Protein AF-A0A7W9GBJ7-F1 (afdb_monomer)

Foldseek 3Di:
DDDDDDDDDDDDDDPPPPPPPPPPPPPPPVVFDKDKDKDDQDADLVVQVVVQVPPPADPQKDKDRKDFDCPADPPDPGHGHIMIMMMGGPD

Solvent-accessible surface area (backbone atoms only — not comparable to full-atom values): 6015 Å² total; per-residue (Å²): 143,84,82,90,76,88,77,89,78,82,86,82,88,78,89,73,83,73,81,72,76,72,74,64,79,68,75,77,67,74,68,76,48,68,45,78,50,74,51,68,65,25,97,40,65,66,61,35,45,53,52,58,71,66,50,83,62,52,97,65,38,50,75,48,76,65,47,78,28,86,78,21,54,89,99,49,101,44,62,58,30,18,31,30,45,36,33,35,64,73,119

Secondary structure (DSSP, 8-state):
-------------------------------PPEEEEEEEEESSHHHHHHHHHHS---TT-EEPPPEEESS--TTS-PPSEEEEEEEEE--

Sequence (91 aa):
MAGHRVRLAALTMGVVSMLAVSSGIADASAGRTYRVAYQGPFSAETTCNAYSAALNDPPDVYSSPCFYSESGVPGYKLLPGWYFRYQYSID

Organism: NCBI:txid882448

pLDDT: mean 72.6, std 19.72, range [38.06, 96.12]

Mean predicted aligned error: 15.63 Å

Structure (mmCIF, N/CA/C/O backbone):
data_AF-A0A7W9GBJ7-F1
#
_entry.id   AF-A0A7W9GBJ7-F1
#
loop_
_atom_site.group_PDB
_atom_site.id
_atom_site.type_symbol
_atom_site.label_atom_id
_atom_site.label_alt_id
_atom_site.label_comp_id
_atom_site.label_asym_id
_atom_site.label_entity_id
_atom_site.label_seq_id
_atom_site.pdbx_PDB_ins_code
_atom_site.Cartn_x
_atom_site.Cartn_y
_atom_site.Cartn_z
_atom_site.occupancy
_atom_site.B_iso_or_equiv
_atom_site.auth_seq_id
_atom_site.auth_comp_id
_atom_site.auth_asym_id
_atom_site.auth_atom_id
_atom_site.pdbx_PDB_model_num
ATOM 1 N N . MET A 1 1 ? 79.599 -24.197 -10.472 1.00 46.47 1 MET A N 1
ATOM 2 C CA . MET A 1 1 ? 79.287 -23.487 -9.212 1.00 46.47 1 MET A CA 1
ATOM 3 C C . MET A 1 1 ? 79.540 -22.001 -9.424 1.00 46.47 1 MET A C 1
ATOM 5 O O . MET A 1 1 ? 80.685 -21.581 -9.453 1.00 46.47 1 MET A O 1
ATOM 9 N N . ALA A 1 2 ? 78.481 -21.231 -9.654 1.00 38.06 2 ALA A N 1
ATOM 10 C CA . ALA A 1 2 ? 78.489 -19.769 -9.715 1.00 38.06 2 ALA A CA 1
ATOM 11 C C . ALA A 1 2 ? 77.222 -19.358 -8.947 1.00 38.06 2 ALA A C 1
ATOM 13 O O . ALA A 1 2 ? 76.149 -19.869 -9.238 1.00 38.06 2 ALA A O 1
ATOM 14 N N . GLY A 1 3 ? 77.278 -18.650 -7.824 1.00 40.72 3 GLY A N 1
ATOM 15 C CA . GLY A 1 3 ? 77.907 -17.350 -7.639 1.00 40.72 3 GLY A CA 1
ATOM 16 C C . GLY A 1 3 ? 76.781 -16.347 -7.377 1.00 40.72 3 GLY A C 1
ATOM 17 O O . GLY A 1 3 ? 76.506 -15.498 -8.214 1.00 40.72 3 GLY A O 1
ATOM 18 N N . HIS A 1 4 ? 76.065 -16.503 -6.257 1.00 45.41 4 HIS A N 1
ATOM 19 C CA . HIS A 1 4 ? 74.986 -15.596 -5.859 1.00 45.41 4 HIS A CA 1
ATOM 20 C C . HIS A 1 4 ? 75.584 -14.296 -5.309 1.00 45.41 4 HIS A C 1
ATOM 22 O O . HIS A 1 4 ? 76.137 -14.265 -4.212 1.00 45.41 4 HIS A O 1
ATOM 28 N N . ARG A 1 5 ? 75.456 -13.208 -6.070 1.00 53.16 5 ARG A N 1
ATOM 29 C CA . ARG A 1 5 ? 75.590 -11.840 -5.560 1.00 53.16 5 ARG A CA 1
ATOM 30 C C . ARG A 1 5 ? 74.316 -11.088 -5.914 1.00 53.16 5 ARG A C 1
ATOM 32 O O . ARG A 1 5 ? 74.173 -10.577 -7.019 1.00 53.16 5 ARG A O 1
ATOM 39 N N . VAL A 1 6 ? 73.387 -11.060 -4.964 1.00 50.78 6 VAL A N 1
ATOM 40 C CA . VAL A 1 6 ? 72.174 -10.245 -5.033 1.00 50.78 6 VAL A CA 1
ATOM 41 C C . VAL A 1 6 ? 72.591 -8.796 -4.792 1.00 50.78 6 VAL A C 1
ATOM 43 O O . VAL A 1 6 ? 72.970 -8.427 -3.683 1.00 50.78 6 VAL A O 1
ATOM 46 N N . ARG A 1 7 ? 72.573 -7.977 -5.845 1.00 51.00 7 ARG A N 1
ATOM 47 C CA . ARG A 1 7 ? 72.634 -6.519 -5.715 1.00 51.00 7 ARG A CA 1
ATOM 48 C C . ARG A 1 7 ? 71.202 -6.015 -5.585 1.00 51.00 7 ARG A C 1
ATOM 50 O O . ARG A 1 7 ? 70.458 -6.032 -6.560 1.00 51.00 7 ARG A O 1
ATOM 57 N N . LEU A 1 8 ? 70.831 -5.586 -4.379 1.00 50.22 8 LEU A N 1
ATOM 58 C CA . LEU A 1 8 ? 69.693 -4.692 -4.194 1.00 50.22 8 LEU A CA 1
ATOM 59 C C . LEU A 1 8 ? 69.990 -3.393 -4.953 1.00 50.22 8 LEU A C 1
ATOM 61 O O . LEU A 1 8 ? 70.965 -2.710 -4.647 1.00 50.22 8 LEU A O 1
ATOM 65 N N . ALA A 1 9 ? 69.142 -3.053 -5.917 1.00 48.28 9 ALA A N 1
ATOM 66 C CA . ALA A 1 9 ? 69.047 -1.710 -6.466 1.00 48.28 9 ALA A CA 1
ATOM 67 C C . ALA A 1 9 ? 67.610 -1.237 -6.244 1.00 48.28 9 ALA A C 1
ATOM 69 O O . ALA A 1 9 ? 66.663 -1.779 -6.811 1.00 48.28 9 ALA A O 1
ATOM 70 N N . ALA A 1 10 ? 67.464 -0.278 -5.335 1.00 47.06 10 ALA A N 1
ATOM 71 C CA . ALA A 1 10 ? 66.207 0.365 -5.011 1.00 47.06 10 ALA A CA 1
ATOM 72 C C . ALA A 1 10 ? 65.860 1.432 -6.064 1.00 47.06 10 ALA A C 1
ATOM 74 O O . ALA A 1 10 ? 66.709 2.241 -6.421 1.00 47.06 10 ALA A O 1
ATOM 75 N N . LEU A 1 11 ? 64.596 1.389 -6.501 1.00 51.38 11 LEU A N 1
ATOM 76 C CA . LEU A 1 11 ? 63.683 2.496 -6.823 1.00 51.38 11 LEU A CA 1
ATOM 77 C C . LEU A 1 11 ? 64.251 3.750 -7.510 1.00 51.38 11 LEU A C 1
ATOM 79 O O . LEU A 1 11 ? 64.929 4.544 -6.873 1.00 51.38 11 LEU A O 1
ATOM 83 N N . THR A 1 12 ? 63.719 4.070 -8.692 1.00 45.94 12 THR A N 1
ATOM 84 C CA . THR A 1 12 ? 63.125 5.400 -8.915 1.00 45.94 12 THR A CA 1
ATOM 85 C C . THR A 1 12 ? 61.964 5.341 -9.904 1.00 45.94 12 THR A C 1
ATOM 87 O O . THR A 1 12 ? 61.921 4.542 -10.835 1.00 45.94 12 THR A O 1
ATOM 90 N N . MET A 1 13 ? 60.977 6.174 -9.592 1.00 50.22 13 MET A N 1
ATOM 91 C CA . MET A 1 13 ? 59.639 6.260 -10.152 1.00 50.22 13 MET A CA 1
ATOM 92 C C . MET A 1 13 ? 59.641 6.754 -11.602 1.00 50.22 13 MET A C 1
ATOM 94 O O . MET A 1 13 ? 60.274 7.756 -11.918 1.00 50.22 13 MET A O 1
ATOM 98 N N . GLY A 1 14 ? 58.839 6.109 -12.446 1.00 39.66 14 GLY A N 1
ATOM 99 C CA . GLY A 1 14 ? 58.374 6.664 -13.712 1.00 39.66 14 GLY A CA 1
ATOM 100 C C . GLY A 1 14 ? 56.854 6.666 -13.713 1.00 39.66 14 GLY A C 1
ATOM 101 O O . GLY A 1 14 ? 56.239 5.682 -14.110 1.00 39.66 14 GLY A O 1
ATOM 102 N N . VAL A 1 15 ? 56.242 7.749 -13.229 1.00 54.53 15 VAL A N 1
ATOM 103 C CA . VAL A 1 15 ? 54.808 7.999 -13.421 1.00 54.53 15 VAL A CA 1
ATOM 104 C C . VAL A 1 15 ? 54.623 8.356 -14.893 1.00 54.53 15 VAL A C 1
ATOM 106 O O . VAL A 1 15 ? 54.740 9.513 -15.283 1.00 54.53 15 VAL A O 1
ATOM 109 N N . VAL A 1 16 ? 54.388 7.349 -15.731 1.00 45.16 16 VAL A N 1
ATOM 110 C CA . VAL A 1 16 ? 53.818 7.578 -17.057 1.00 45.16 16 VAL A CA 1
ATOM 111 C C . VAL A 1 16 ? 52.315 7.488 -16.880 1.00 45.16 16 VAL A C 1
ATOM 113 O O . VAL A 1 16 ? 51.748 6.403 -16.766 1.00 45.16 16 VAL A O 1
ATOM 116 N N . SER A 1 17 ? 51.692 8.660 -16.794 1.00 47.53 17 SER A N 1
ATOM 117 C CA . SER A 1 17 ? 50.248 8.853 -16.817 1.00 47.53 17 SER A CA 1
ATOM 118 C C . SER A 1 17 ? 49.681 8.296 -18.122 1.00 47.53 17 SER A C 1
ATOM 120 O O . SER A 1 17 ? 49.501 9.017 -19.101 1.00 47.53 17 SER A O 1
ATOM 122 N N . MET A 1 18 ? 49.404 6.995 -18.152 1.00 43.34 18 MET A N 1
ATOM 123 C CA . MET A 1 18 ? 48.470 6.433 -19.111 1.00 43.34 18 MET A CA 1
ATOM 124 C C . MET A 1 18 ? 47.093 6.929 -18.688 1.00 43.34 18 MET A C 1
ATOM 126 O O . MET A 1 18 ? 46.498 6.402 -17.749 1.00 43.34 18 MET A O 1
ATOM 130 N N . LEU A 1 19 ? 46.596 7.970 -19.361 1.00 45.28 19 LEU A N 1
ATOM 131 C CA . LEU A 1 19 ? 45.165 8.227 -19.407 1.00 45.28 19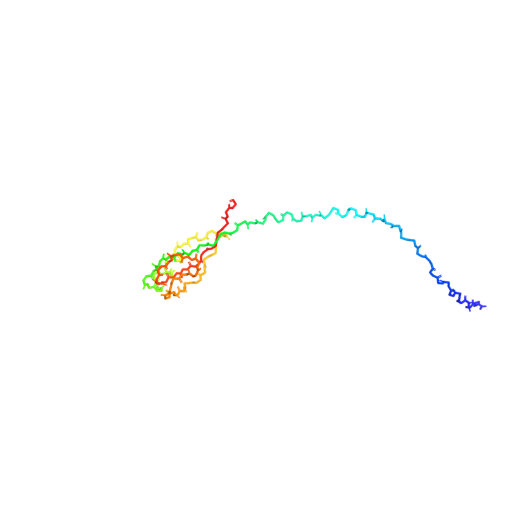 LEU A CA 1
ATOM 132 C C . LEU A 1 19 ? 44.529 7.023 -20.106 1.00 45.28 19 LEU A C 1
ATOM 134 O O . LEU A 1 19 ? 44.291 7.028 -21.312 1.00 45.28 19 LEU A O 1
ATOM 138 N N . ALA A 1 20 ? 44.283 5.966 -19.336 1.00 45.06 20 ALA A N 1
ATOM 139 C CA . ALA A 1 20 ? 43.213 5.049 -19.631 1.00 45.06 20 ALA A CA 1
ATOM 140 C C . ALA A 1 20 ? 41.954 5.911 -19.589 1.00 45.06 20 ALA A C 1
ATOM 142 O O . ALA A 1 20 ? 41.406 6.189 -18.523 1.00 45.06 20 ALA A O 1
ATOM 143 N N . VAL A 1 21 ? 41.531 6.394 -20.758 1.00 45.09 21 VAL A N 1
ATOM 144 C CA . VAL A 1 21 ? 40.125 6.697 -20.971 1.00 45.09 21 VAL A CA 1
ATOM 145 C C . VAL A 1 21 ? 39.454 5.345 -20.813 1.00 45.09 21 VAL A C 1
ATOM 147 O O . VAL A 1 21 ? 39.312 4.575 -21.759 1.00 45.09 21 VAL A O 1
ATOM 150 N N . SER A 1 22 ? 39.138 5.005 -19.567 1.00 42.72 22 SER A N 1
ATOM 151 C CA . SER A 1 22 ? 38.074 4.085 -19.270 1.00 42.72 22 SER A CA 1
ATOM 152 C C . SER A 1 22 ? 36.860 4.718 -19.928 1.00 42.72 22 SER A C 1
ATOM 154 O O . SER A 1 22 ? 36.171 5.557 -19.352 1.00 42.72 22 SER A O 1
ATOM 156 N N . SER A 1 23 ? 36.596 4.332 -21.175 1.00 48.06 23 SER A N 1
ATOM 157 C CA . SER A 1 23 ? 35.230 4.210 -21.638 1.00 48.06 23 SER A CA 1
ATOM 158 C C . SER A 1 23 ? 34.612 3.194 -20.690 1.00 48.06 23 SER A C 1
ATOM 160 O O . SER A 1 23 ? 34.582 1.994 -20.962 1.00 48.06 23 SER A O 1
ATOM 162 N N . GLY A 1 24 ? 34.224 3.678 -19.508 1.00 40.06 24 GLY A N 1
ATOM 163 C CA . GLY A 1 24 ? 33.191 3.047 -18.741 1.00 40.06 24 GLY A CA 1
ATOM 164 C C . GLY A 1 24 ? 32.088 2.869 -19.758 1.00 40.06 24 GLY A C 1
ATOM 165 O O . GLY A 1 24 ? 31.554 3.844 -20.286 1.00 40.06 24 GLY A O 1
ATOM 166 N N . ILE A 1 25 ? 31.834 1.617 -20.108 1.00 50.47 25 ILE A N 1
ATOM 167 C CA . ILE A 1 25 ? 30.482 1.159 -20.356 1.00 50.47 25 ILE A CA 1
ATOM 168 C C . ILE A 1 25 ? 29.708 1.696 -19.159 1.00 50.47 25 ILE A C 1
ATOM 170 O O . ILE A 1 25 ? 29.689 1.102 -18.088 1.00 50.47 25 ILE A O 1
ATOM 174 N N . ALA A 1 26 ? 29.232 2.935 -19.293 1.00 43.84 26 ALA A N 1
ATOM 175 C CA . ALA A 1 26 ? 28.166 3.433 -18.481 1.00 43.84 26 ALA A CA 1
ATOM 176 C C . ALA A 1 26 ? 27.076 2.438 -18.814 1.00 43.84 26 ALA A C 1
ATOM 178 O O . ALA A 1 26 ? 26.550 2.449 -19.930 1.00 43.84 26 ALA A O 1
ATOM 179 N N . ASP A 1 27 ? 26.849 1.495 -17.903 1.00 43.88 27 ASP A N 1
ATOM 180 C CA . ASP A 1 27 ? 25.591 0.798 -17.854 1.00 43.88 27 ASP A CA 1
ATOM 181 C C . ASP A 1 27 ? 24.555 1.909 -17.922 1.00 43.88 27 ASP A C 1
ATOM 183 O O . ASP A 1 27 ? 24.312 2.635 -16.953 1.00 43.88 27 ASP A O 1
ATOM 187 N N . ALA A 1 28 ? 23.980 2.087 -19.108 1.00 47.50 28 ALA A N 1
ATOM 188 C CA . ALA A 1 28 ? 22.704 2.727 -19.262 1.00 47.50 28 ALA A CA 1
ATOM 189 C C . ALA A 1 28 ? 21.714 1.773 -18.592 1.00 47.50 28 ALA A C 1
ATOM 191 O O . ALA A 1 28 ? 20.899 1.119 -19.235 1.00 47.50 28 ALA A O 1
ATOM 192 N N . SER A 1 29 ? 21.794 1.687 -17.262 1.00 48.94 29 SER A N 1
ATOM 193 C CA . SER A 1 29 ? 20.608 1.565 -16.454 1.00 48.94 29 SER A CA 1
ATOM 194 C C . SER A 1 29 ? 19.796 2.799 -16.825 1.00 48.94 29 SER A C 1
ATOM 196 O O . SER A 1 29 ? 19.946 3.883 -16.267 1.00 48.94 29 SER A O 1
ATOM 198 N N . ALA A 1 30 ? 19.000 2.662 -17.887 1.00 50.38 30 ALA A N 1
ATOM 199 C CA . ALA A 1 30 ? 17.802 3.449 -18.056 1.00 50.38 30 ALA A CA 1
ATOM 200 C C . ALA A 1 30 ? 17.008 3.153 -16.786 1.00 50.38 30 ALA A C 1
ATOM 202 O O . ALA A 1 30 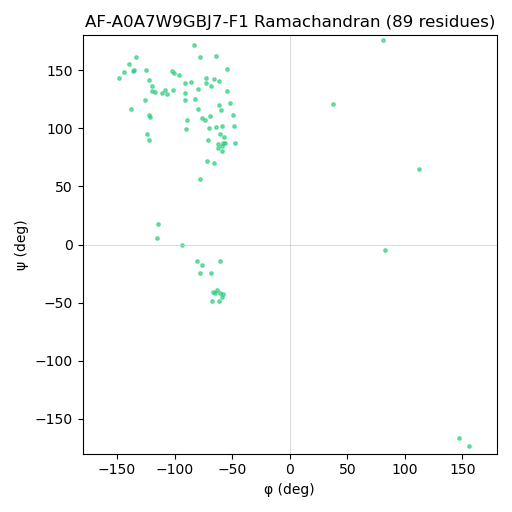? 16.348 2.118 -16.670 1.00 50.38 30 ALA A O 1
ATOM 203 N N . GLY A 1 31 ? 17.285 3.945 -15.751 1.00 56.38 31 GLY A N 1
ATOM 204 C CA . GLY A 1 31 ? 16.745 3.755 -14.4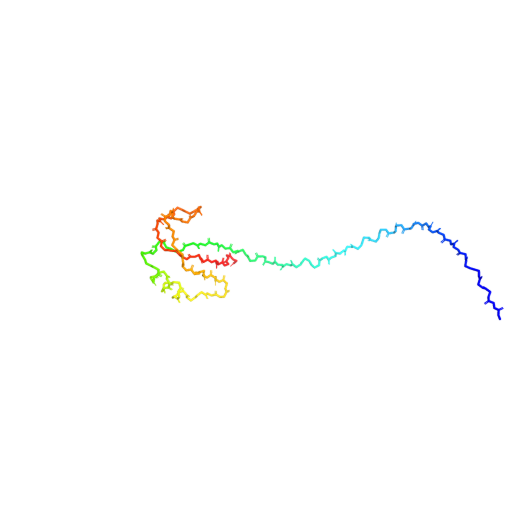27 1.00 56.38 31 GLY A CA 1
ATOM 205 C C . GLY A 1 31 ? 15.260 3.953 -14.576 1.00 56.38 31 GLY A C 1
ATOM 206 O O . GLY A 1 31 ? 14.821 5.093 -14.702 1.00 56.38 31 GLY A O 1
ATOM 207 N N . ARG A 1 32 ? 14.516 2.844 -14.632 1.00 62.53 32 ARG A N 1
ATOM 208 C CA . ARG A 1 32 ? 13.064 2.903 -14.707 1.00 62.53 32 ARG A CA 1
ATOM 209 C C . ARG A 1 32 ? 12.594 3.796 -13.575 1.00 62.53 32 ARG A C 1
ATOM 211 O O . ARG A 1 32 ? 12.945 3.561 -12.412 1.00 62.53 32 ARG A O 1
ATOM 218 N N . THR A 1 33 ? 11.882 4.861 -13.913 1.00 72.69 33 THR A N 1
ATOM 219 C CA . THR A 1 33 ? 11.380 5.757 -12.878 1.00 72.69 33 THR A CA 1
ATOM 220 C C . THR A 1 33 ? 10.147 5.090 -12.300 1.00 72.69 33 THR A C 1
ATOM 222 O O . THR A 1 33 ? 9.170 4.861 -13.004 1.00 72.69 33 THR A O 1
ATOM 225 N N . TYR A 1 34 ? 10.191 4.748 -11.017 1.00 75.12 34 TYR A N 1
ATOM 226 C CA . TYR A 1 34 ? 9.053 4.140 -10.340 1.00 75.12 34 TYR A CA 1
ATOM 227 C C . TYR A 1 34 ? 8.318 5.183 -9.506 1.00 75.12 34 TYR A C 1
ATOM 229 O O . TYR A 1 34 ? 8.933 5.928 -8.737 1.00 75.12 34 TYR A O 1
ATOM 237 N N . ARG A 1 35 ? 6.989 5.215 -9.613 1.00 81.06 35 ARG A N 1
ATOM 238 C CA . ARG A 1 35 ? 6.124 5.966 -8.698 1.00 81.06 35 ARG A CA 1
ATOM 239 C C . ARG A 1 35 ? 5.507 5.041 -7.672 1.00 81.06 35 ARG A C 1
ATOM 241 O O . ARG A 1 35 ? 5.212 3.887 -7.956 1.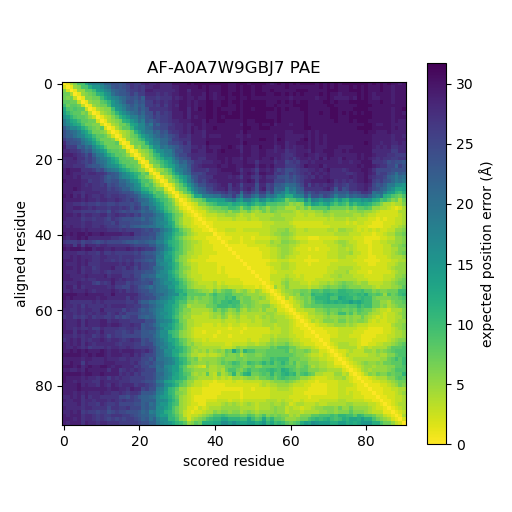00 81.06 35 ARG A O 1
ATOM 248 N N . VAL A 1 36 ? 5.299 5.585 -6.478 1.00 86.75 36 VAL A N 1
ATOM 249 C CA . VAL A 1 36 ? 4.570 4.929 -5.397 1.00 86.75 36 VAL A CA 1
ATOM 250 C C . VAL A 1 36 ? 3.233 5.630 -5.230 1.00 86.75 36 VAL A C 1
ATOM 252 O O . VAL A 1 36 ? 3.176 6.857 -5.160 1.00 86.75 36 VAL A O 1
ATOM 255 N N . ALA A 1 37 ? 2.170 4.845 -5.144 1.00 86.12 37 ALA A N 1
ATOM 256 C CA . ALA A 1 37 ? 0.844 5.314 -4.801 1.00 86.12 37 ALA A CA 1
ATOM 257 C C . ALA A 1 37 ? 0.213 4.393 -3.750 1.00 86.12 37 ALA A C 1
ATOM 259 O O . ALA A 1 37 ? 0.657 3.265 -3.521 1.00 86.12 37 ALA A O 1
ATOM 260 N N . TYR A 1 38 ? -0.810 4.912 -3.081 1.00 90.31 38 TYR A N 1
ATOM 261 C CA . TYR A 1 38 ? -1.583 4.189 -2.081 1.00 90.31 38 TYR A CA 1
ATOM 262 C C . TYR A 1 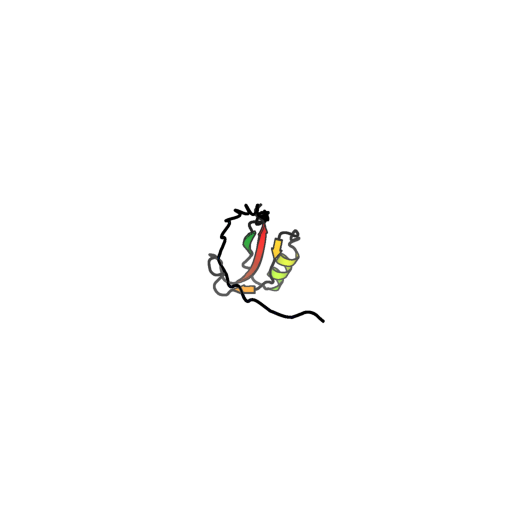38 ? -3.033 4.133 -2.537 1.00 90.31 38 TYR A C 1
ATOM 264 O O . TYR A 1 38 ? -3.593 5.156 -2.932 1.00 90.31 38 TYR A O 1
ATOM 272 N N . GLN A 1 39 ? -3.632 2.947 -2.474 1.00 90.88 39 GLN A N 1
ATOM 273 C CA . GLN A 1 39 ? -5.036 2.735 -2.806 1.00 90.88 39 GLN A CA 1
ATOM 274 C C . GLN A 1 39 ? -5.836 2.505 -1.522 1.00 90.88 39 GLN A C 1
ATOM 276 O O . GLN A 1 39 ? -5.456 1.672 -0.701 1.00 90.88 39 GLN A O 1
ATOM 281 N N . GLY A 1 40 ? -6.934 3.243 -1.357 1.00 92.12 40 GLY A N 1
ATOM 282 C CA . GLY A 1 40 ? -7.816 3.212 -0.185 1.00 92.12 40 GLY A CA 1
ATOM 283 C C . GLY A 1 40 ? -8.431 4.596 0.091 1.00 92.12 40 GLY A C 1
ATOM 284 O O . GLY A 1 40 ? -8.324 5.478 -0.766 1.00 92.12 40 GLY A O 1
ATOM 285 N N . PRO A 1 41 ? -9.044 4.825 1.269 1.00 93.56 41 PRO A N 1
ATOM 286 C CA . PRO A 1 41 ? -9.246 3.862 2.355 1.00 93.56 41 PRO A CA 1
ATOM 287 C C . PRO A 1 41 ? -10.305 2.812 2.016 1.00 93.56 41 PRO A C 1
ATOM 289 O O . PRO A 1 41 ? -11.382 3.135 1.518 1.00 93.56 41 PRO A O 1
ATOM 292 N N . PHE A 1 42 ? -10.039 1.563 2.381 1.00 93.81 42 PHE A N 1
ATOM 293 C CA . PHE A 1 42 ? -11.050 0.515 2.476 1.00 93.81 42 PHE A CA 1
ATOM 294 C C . PHE A 1 42 ? -11.537 0.390 3.924 1.00 93.81 42 PHE A C 1
ATOM 296 O O . PHE A 1 42 ? -10.774 0.566 4.874 1.00 93.81 42 PHE A O 1
ATOM 303 N N . SER A 1 43 ? -12.815 0.063 4.104 1.00 93.50 43 SER A N 1
ATOM 304 C CA . SER A 1 43 ? -13.424 -0.102 5.430 1.00 93.50 43 SER A CA 1
ATOM 305 C C . SER A 1 43 ? -13.056 -1.421 6.118 1.00 93.50 43 SER A C 1
ATOM 307 O O . SER A 1 43 ? -13.204 -1.531 7.331 1.00 93.50 43 SER A O 1
ATOM 309 N N . ALA A 1 44 ? -12.563 -2.412 5.369 1.00 94.75 44 ALA A N 1
ATOM 310 C CA . ALA A 1 44 ? -12.186 -3.726 5.881 1.00 94.75 44 ALA A CA 1
ATOM 311 C C . ALA A 1 44 ? -10.952 -4.282 5.159 1.00 94.75 44 ALA A C 1
ATOM 313 O O . ALA A 1 44 ? -10.767 -4.059 3.959 1.00 94.75 44 ALA A O 1
ATOM 314 N N . GLU A 1 45 ? -10.153 -5.065 5.887 1.00 94.50 45 GLU A N 1
ATOM 315 C CA . GLU A 1 45 ? -8.967 -5.752 5.364 1.00 94.50 45 GLU A CA 1
ATOM 316 C C . GLU A 1 45 ? -9.319 -6.683 4.202 1.00 94.50 45 GLU A C 1
ATOM 318 O O . GLU A 1 45 ? -8.648 -6.695 3.174 1.00 94.50 45 GLU A O 1
ATOM 323 N N . THR A 1 46 ? -10.418 -7.426 4.335 1.00 96.12 46 THR A N 1
ATOM 324 C CA . THR A 1 46 ? -10.894 -8.367 3.317 1.00 96.12 46 THR A CA 1
ATOM 325 C C . THR A 1 46 ? -11.202 -7.669 1.997 1.00 96.12 46 THR A C 1
ATOM 327 O O . THR A 1 46 ? -10.812 -8.166 0.944 1.00 96.12 46 THR A O 1
ATOM 330 N N . THR A 1 47 ? -11.835 -6.494 2.041 1.00 94.62 47 THR A N 1
ATOM 331 C CA . THR A 1 47 ? -12.118 -5.681 0.851 1.00 94.62 47 THR A CA 1
ATOM 332 C C . THR A 1 47 ? -10.833 -5.158 0.217 1.00 94.62 47 THR A C 1
ATOM 334 O O . THR A 1 47 ? -10.703 -5.191 -1.004 1.00 94.62 47 THR A O 1
ATOM 337 N N . CYS A 1 48 ? -9.872 -4.715 1.032 1.00 94.19 48 CYS A N 1
ATOM 338 C CA . CYS A 1 48 ? -8.566 -4.276 0.545 1.00 94.19 48 CYS A CA 1
ATOM 339 C C . CYS A 1 48 ? -7.824 -5.420 -0.164 1.00 94.19 48 CYS A C 1
ATOM 341 O O . CYS A 1 48 ? -7.369 -5.254 -1.295 1.00 94.19 48 CYS A O 1
ATOM 343 N N . ASN A 1 49 ? -7.768 -6.599 0.462 1.00 93.75 49 ASN A N 1
ATOM 344 C CA . ASN A 1 49 ? -7.101 -7.776 -0.092 1.00 93.75 49 ASN A CA 1
ATOM 345 C C . ASN A 1 49 ? -7.793 -8.276 -1.364 1.00 93.75 49 ASN A C 1
ATOM 347 O O . ASN A 1 49 ? -7.114 -8.597 -2.333 1.00 93.75 49 ASN A O 1
ATOM 351 N N . ALA A 1 50 ? -9.129 -8.302 -1.393 1.00 92.25 50 ALA A N 1
ATOM 352 C CA . ALA A 1 50 ? -9.885 -8.675 -2.586 1.00 92.25 50 ALA A CA 1
ATOM 353 C C . ALA A 1 50 ? -9.641 -7.697 -3.744 1.00 92.25 50 ALA A C 1
ATOM 355 O O . ALA A 1 50 ? -9.509 -8.129 -4.884 1.00 92.25 50 ALA A O 1
ATOM 356 N N . TYR A 1 51 ? -9.548 -6.394 -3.455 1.00 90.62 51 TYR A N 1
ATOM 357 C CA . TYR A 1 51 ? -9.235 -5.388 -4.466 1.00 90.62 51 TYR A CA 1
ATOM 358 C C . TYR A 1 51 ? -7.801 -5.537 -4.984 1.00 90.62 51 TYR A C 1
ATOM 360 O O . TYR A 1 51 ? -7.601 -5.580 -6.192 1.00 90.62 51 TYR A O 1
ATOM 368 N N . SER A 1 52 ? -6.821 -5.657 -4.083 1.00 89.31 52 SER A N 1
ATOM 369 C CA . SER A 1 52 ? -5.408 -5.854 -4.433 1.00 89.31 52 SER A CA 1
ATOM 370 C C . SER A 1 52 ? -5.210 -7.126 -5.266 1.00 89.31 52 SER A C 1
ATOM 372 O O . SER A 1 52 ? -4.604 -7.080 -6.326 1.00 89.31 52 SER A O 1
ATOM 374 N N . ALA A 1 53 ? -5.827 -8.244 -4.872 1.00 87.94 53 ALA A N 1
ATOM 375 C CA . ALA A 1 53 ? -5.759 -9.497 -5.625 1.00 87.94 53 ALA A CA 1
ATOM 376 C C . ALA A 1 53 ? -6.489 -9.450 -6.981 1.00 87.94 53 ALA A C 1
ATOM 378 O O . ALA A 1 53 ? -6.179 -10.240 -7.870 1.00 87.94 53 ALA A O 1
ATOM 379 N N . ALA A 1 54 ? -7.477 -8.563 -7.137 1.00 87.94 54 ALA A N 1
ATOM 380 C CA . ALA A 1 54 ? -8.171 -8.349 -8.405 1.00 87.94 54 ALA A CA 1
ATOM 381 C C . ALA A 1 54 ? -7.390 -7.438 -9.364 1.00 87.94 54 ALA A C 1
ATOM 383 O O . ALA A 1 54 ? -7.723 -7.386 -10.553 1.00 87.94 54 ALA A O 1
ATOM 384 N N . LEU A 1 55 ? -6.365 -6.728 -8.881 1.00 81.38 55 LEU A N 1
ATOM 385 C CA . LEU A 1 55 ? -5.431 -6.052 -9.764 1.00 81.38 55 LEU A CA 1
ATOM 386 C C . LEU A 1 55 ? -4.604 -7.119 -10.478 1.00 81.38 55 LEU A C 1
ATOM 388 O O . LEU A 1 55 ? -3.781 -7.811 -9.886 1.00 81.38 55 LEU A O 1
ATOM 392 N N . ASN A 1 56 ? -4.836 -7.259 -11.783 1.00 75.06 56 ASN A N 1
ATOM 393 C CA . ASN A 1 56 ? -3.918 -7.968 -12.667 1.00 75.06 56 ASN A CA 1
ATOM 394 C C . ASN A 1 56 ? -2.668 -7.101 -12.843 1.00 75.06 56 ASN A C 1
ATOM 396 O O . ASN A 1 56 ? -2.495 -6.474 -13.888 1.00 75.06 56 ASN A O 1
ATOM 400 N N . ASP A 1 57 ? -1.854 -7.014 -11.792 1.00 75.69 57 ASP A N 1
ATOM 401 C CA . ASP A 1 57 ? -0.647 -6.202 -11.776 1.00 75.69 57 ASP A CA 1
ATOM 402 C C . ASP A 1 57 ? 0.297 -6.685 -12.892 1.00 75.69 57 ASP A C 1
ATOM 404 O O . ASP A 1 57 ? 0.739 -7.841 -12.873 1.00 75.69 57 ASP A O 1
ATOM 408 N N . PRO A 1 58 ? 0.585 -5.847 -13.907 1.00 71.62 58 PRO A N 1
ATOM 409 C CA . PRO A 1 58 ? 1.583 -6.185 -14.911 1.00 71.62 58 PRO A CA 1
ATOM 410 C C . PRO A 1 58 ? 2.966 -6.300 -14.242 1.00 71.62 58 PRO A C 1
ATOM 412 O O . PRO A 1 58 ? 3.154 -5.825 -13.124 1.00 71.62 58 PRO A O 1
ATOM 415 N N . PRO A 1 59 ? 3.961 -6.946 -14.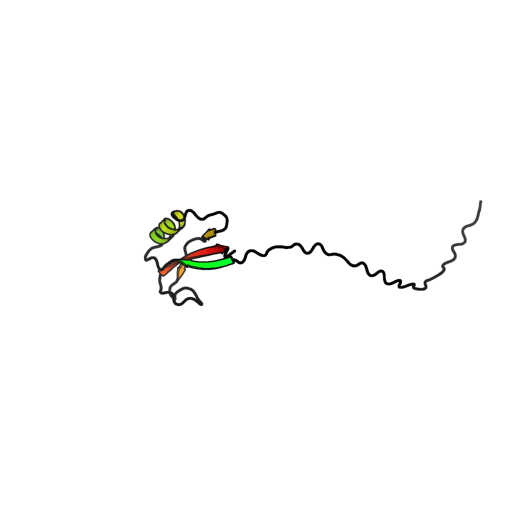875 1.00 73.25 59 PRO A N 1
ATOM 416 C CA . PRO A 1 59 ? 5.236 -7.290 -14.224 1.00 73.25 59 PRO A CA 1
ATOM 417 C C . PRO A 1 59 ? 6.055 -6.090 -13.712 1.00 73.25 59 PRO A C 1
ATOM 419 O O . PRO A 1 59 ? 7.010 -6.267 -12.959 1.00 73.25 59 PRO A O 1
ATOM 422 N N . ASP A 1 60 ? 5.717 -4.878 -14.138 1.00 73.69 60 ASP A N 1
ATOM 423 C CA . ASP A 1 60 ? 6.291 -3.607 -13.706 1.00 73.69 60 ASP A CA 1
ATOM 424 C C . ASP A 1 60 ? 5.518 -2.932 -12.557 1.00 73.69 60 ASP A C 1
ATOM 426 O O . ASP A 1 60 ? 5.931 -1.868 -12.082 1.00 73.69 60 ASP A O 1
ATOM 430 N N . VAL A 1 61 ? 4.428 -3.554 -12.100 1.00 79.56 61 VAL A N 1
ATOM 431 C CA . VAL A 1 61 ? 3.615 -3.118 -10.970 1.00 79.56 61 VAL A CA 1
ATOM 432 C C . VAL A 1 61 ? 3.774 -4.085 -9.803 1.00 79.56 61 VAL A C 1
ATOM 434 O O . VAL A 1 61 ? 3.654 -5.297 -9.942 1.00 79.56 61 VAL A O 1
ATOM 437 N N . TYR A 1 62 ? 4.048 -3.537 -8.624 1.00 82.69 62 TYR A N 1
ATOM 438 C CA . TYR A 1 62 ? 4.138 -4.306 -7.387 1.00 82.69 62 TYR A CA 1
ATOM 439 C C . TYR A 1 62 ? 3.153 -3.765 -6.356 1.00 82.69 62 TYR A C 1
ATOM 441 O O . TYR A 1 62 ? 3.368 -2.669 -5.826 1.00 82.69 62 TYR A O 1
ATOM 449 N N . SER A 1 63 ? 2.120 -4.546 -6.036 1.00 86.50 63 SER A N 1
ATOM 450 C CA . SER A 1 63 ? 1.206 -4.281 -4.922 1.00 86.50 63 SER A CA 1
ATOM 451 C C . SER A 1 63 ? 1.688 -4.960 -3.639 1.00 86.50 63 SER A C 1
ATOM 453 O O . SER A 1 63 ? 1.921 -6.163 -3.573 1.00 86.50 63 SER A O 1
ATOM 455 N N . SER A 1 64 ? 1.859 -4.164 -2.587 1.00 86.44 64 SER A N 1
ATOM 456 C CA . SER A 1 64 ? 2.208 -4.628 -1.242 1.00 86.44 64 SER A CA 1
ATOM 457 C C . SER A 1 64 ? 0.982 -5.210 -0.527 1.00 86.44 64 SER A C 1
ATOM 459 O O . SER A 1 64 ? -0.148 -4.874 -0.886 1.00 86.44 64 SER A O 1
ATOM 461 N N . PRO A 1 65 ? 1.176 -6.017 0.531 1.00 90.56 65 PRO A N 1
ATOM 462 C CA . PRO A 1 65 ? 0.083 -6.434 1.404 1.00 90.56 65 PRO A CA 1
ATOM 463 C C . PRO A 1 65 ? -0.702 -5.242 1.962 1.00 90.56 65 PRO A C 1
ATOM 465 O O . PRO A 1 65 ? -0.146 -4.155 2.166 1.00 90.56 65 PRO A O 1
ATOM 468 N N . CYS A 1 66 ? -1.988 -5.459 2.235 1.00 93.19 66 CYS A N 1
ATOM 469 C CA . CYS A 1 66 ? -2.820 -4.452 2.874 1.00 93.19 66 CYS A CA 1
ATOM 470 C C . CYS A 1 66 ? -2.359 -4.165 4.309 1.00 93.19 66 CYS A C 1
ATOM 472 O O . CYS A 1 66 ? -1.975 -5.067 5.050 1.00 93.19 66 CYS A O 1
ATOM 474 N N . PHE A 1 67 ? -2.431 -2.900 4.710 1.00 94.00 67 PHE A N 1
ATOM 475 C CA . PHE A 1 67 ? -2.144 -2.429 6.059 1.00 94.00 67 PHE A CA 1
ATOM 476 C C . PHE A 1 67 ? -3.220 -1.438 6.505 1.00 94.00 67 PHE A C 1
ATOM 478 O O . PHE A 1 67 ? -3.813 -0.728 5.691 1.00 94.00 67 PHE A O 1
ATOM 485 N N . TYR A 1 68 ? -3.475 -1.381 7.807 1.00 94.00 68 TYR A N 1
ATOM 486 C CA . TYR A 1 68 ? -4.381 -0.398 8.388 1.00 94.00 68 TYR A CA 1
ATOM 487 C C . TYR A 1 68 ? -3.610 0.857 8.797 1.00 94.00 68 TY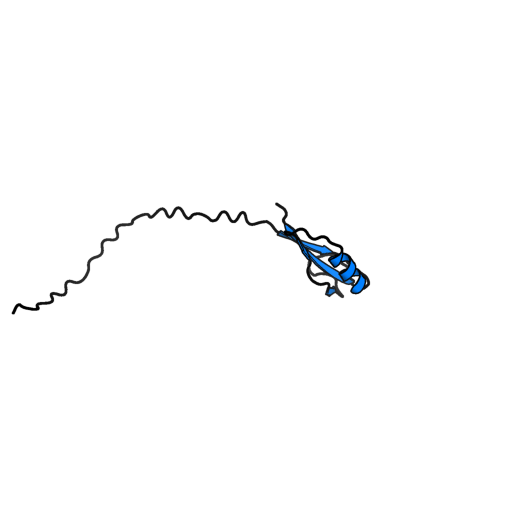R A C 1
ATOM 489 O O . TYR A 1 68 ? -2.518 0.761 9.359 1.00 94.00 68 TYR A O 1
ATOM 497 N N . SER A 1 69 ? -4.182 2.032 8.542 1.00 93.38 69 SER A N 1
ATOM 498 C CA . SER A 1 69 ? -3.689 3.289 9.097 1.00 93.38 69 SER A CA 1
ATOM 499 C C . SER A 1 69 ? -4.794 4.048 9.824 1.00 93.38 69 SER A C 1
ATOM 501 O O . SER A 1 69 ? -5.817 4.387 9.232 1.00 93.38 69 SER A O 1
ATOM 503 N N . GLU A 1 70 ? -4.554 4.371 11.095 1.00 91.12 70 GLU A N 1
ATOM 504 C CA . GLU A 1 70 ? -5.453 5.169 11.942 1.00 91.12 70 GLU A CA 1
ATOM 505 C C . GLU A 1 70 ? -5.391 6.669 11.657 1.00 91.12 70 GLU A C 1
ATOM 507 O O . GLU A 1 70 ? -6.340 7.390 11.943 1.00 91.12 70 GLU A O 1
ATOM 512 N N . SER A 1 71 ? -4.279 7.151 11.107 1.00 87.69 71 SER A N 1
ATOM 513 C CA . SER A 1 71 ? -4.024 8.574 10.855 1.00 87.69 71 SER A CA 1
ATOM 514 C C . SER A 1 71 ? -3.903 8.904 9.366 1.00 87.69 71 SER A C 1
ATOM 516 O O . SER A 1 71 ? -3.607 10.044 9.010 1.00 87.69 71 SER A O 1
ATOM 518 N N . GLY A 1 72 ? -4.144 7.919 8.494 1.00 83.81 72 GLY A N 1
ATOM 519 C CA . GLY A 1 72 ? -3.834 8.006 7.070 1.00 83.81 72 GLY A CA 1
ATOM 520 C C . GLY A 1 72 ? -2.363 7.710 6.775 1.00 83.81 72 GLY A C 1
ATOM 521 O O . GLY A 1 72 ? -1.558 7.442 7.666 1.00 83.81 72 GLY A O 1
ATOM 522 N N . VAL A 1 73 ? -1.984 7.678 5.502 1.00 82.38 73 VAL A N 1
ATOM 523 C CA . VAL A 1 73 ? -0.595 7.379 5.125 1.00 82.38 73 VAL A CA 1
ATOM 524 C C . VAL A 1 73 ? 0.257 8.653 5.229 1.00 82.38 73 VAL A C 1
ATOM 526 O O . VAL A 1 73 ? -0.084 9.644 4.582 1.00 82.38 73 VAL A O 1
ATOM 529 N N . PRO A 1 74 ? 1.375 8.666 5.983 1.00 78.12 74 PRO A N 1
ATOM 530 C CA . PRO A 1 74 ? 2.212 9.857 6.143 1.00 78.12 74 PRO A CA 1
ATOM 531 C C . PRO A 1 74 ? 2.677 10.446 4.806 1.00 78.12 74 PRO A C 1
ATOM 533 O O . PRO A 1 74 ? 3.163 9.728 3.936 1.00 78.12 74 PRO A O 1
ATOM 536 N N . GLY A 1 75 ? 2.537 11.763 4.642 1.00 80.56 75 GLY A N 1
ATOM 537 C CA . 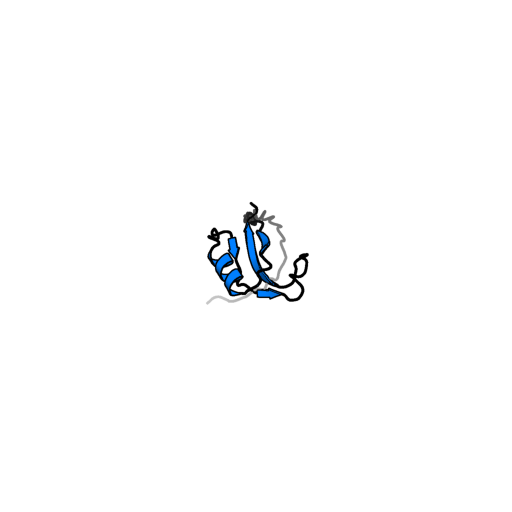GLY A 1 75 ? 2.856 12.461 3.388 1.00 80.56 75 GLY A CA 1
ATOM 538 C C . GLY A 1 75 ? 1.741 12.421 2.335 1.00 80.56 75 GLY A C 1
ATOM 539 O O . GLY A 1 75 ? 1.844 13.107 1.320 1.00 80.56 75 GLY A O 1
ATOM 540 N N . TYR A 1 76 ? 0.652 11.695 2.597 1.00 76.69 76 TYR A N 1
ATOM 541 C CA . TYR A 1 76 ? -0.537 11.645 1.754 1.00 76.69 76 TYR A CA 1
ATOM 542 C C . TYR A 1 76 ? -1.740 12.147 2.564 1.00 76.69 76 TYR A C 1
ATOM 544 O O . TYR A 1 76 ? -1.906 11.812 3.734 1.00 76.69 76 TYR A O 1
ATOM 552 N N . LYS A 1 77 ? -2.596 12.981 1.963 1.00 81.31 77 LYS A N 1
ATOM 553 C CA . LYS A 1 77 ? -3.813 13.511 2.614 1.00 81.31 77 LYS A CA 1
ATOM 554 C C . LYS A 1 77 ? -4.932 12.456 2.635 1.00 81.31 77 LYS A C 1
ATOM 556 O O . LYS A 1 77 ? -6.000 12.675 2.070 1.00 81.31 77 LYS A O 1
ATOM 561 N N . LEU A 1 78 ? -4.649 11.291 3.209 1.00 83.12 78 LEU A N 1
ATOM 562 C CA . LEU A 1 78 ? -5.533 10.125 3.231 1.00 83.12 78 LEU A CA 1
ATOM 563 C C . LEU A 1 78 ? -6.220 9.989 4.598 1.00 83.12 78 LEU A C 1
ATOM 565 O O . LEU A 1 78 ? -5.666 10.395 5.614 1.00 83.12 78 LEU A O 1
ATOM 569 N N . LEU A 1 79 ? -7.441 9.451 4.617 1.00 89.31 79 LEU A N 1
ATOM 570 C CA . LEU A 1 79 ? -8.252 9.274 5.831 1.00 89.31 79 LEU A CA 1
ATOM 571 C C . LEU A 1 79 ? -7.868 7.982 6.588 1.00 89.31 79 LEU A C 1
ATOM 573 O O . LEU A 1 79 ? -7.112 7.166 6.063 1.00 89.31 79 LEU A O 1
ATOM 577 N N . PRO A 1 80 ? -8.375 7.737 7.803 1.00 91.44 80 PRO A N 1
ATOM 578 C CA . PRO A 1 80 ? -8.192 6.447 8.464 1.00 91.44 80 PRO A CA 1
ATOM 579 C C . PRO A 1 80 ? -8.830 5.298 7.662 1.00 91.44 80 PRO A C 1
ATOM 581 O O . PRO A 1 80 ? -9.910 5.467 7.092 1.00 91.44 80 PRO A O 1
ATOM 584 N N . GLY A 1 81 ? -8.180 4.134 7.607 1.00 94.31 81 GLY A N 1
ATOM 585 C CA . GLY A 1 81 ? -8.696 2.958 6.898 1.00 94.31 81 GLY A CA 1
ATOM 586 C C . GLY A 1 81 ? -7.622 1.964 6.461 1.00 94.31 81 GLY A C 1
ATOM 587 O O . GLY A 1 81 ? -6.446 2.094 6.798 1.00 94.31 81 GLY A O 1
ATOM 588 N N . TRP A 1 82 ? -8.041 0.957 5.697 1.00 94.81 82 TRP A N 1
ATOM 589 C CA . TRP A 1 82 ? -7.153 -0.028 5.082 1.00 94.81 82 TRP A CA 1
ATOM 590 C C . TRP A 1 82 ? -6.613 0.473 3.747 1.00 94.81 82 TRP A C 1
ATOM 592 O O . TRP A 1 82 ? -7.348 1.060 2.953 1.00 94.81 82 TRP A O 1
ATOM 602 N N . TYR A 1 83 ? -5.341 0.203 3.489 1.00 93.19 83 TYR A N 1
ATOM 603 C CA . TYR A 1 83 ? -4.632 0.627 2.291 1.00 93.19 83 TYR A CA 1
ATOM 604 C C . TYR A 1 83 ? -3.720 -0.481 1.792 1.00 93.19 83 TYR A C 1
ATOM 606 O O . TYR A 1 83 ? -3.224 -1.274 2.584 1.00 93.19 8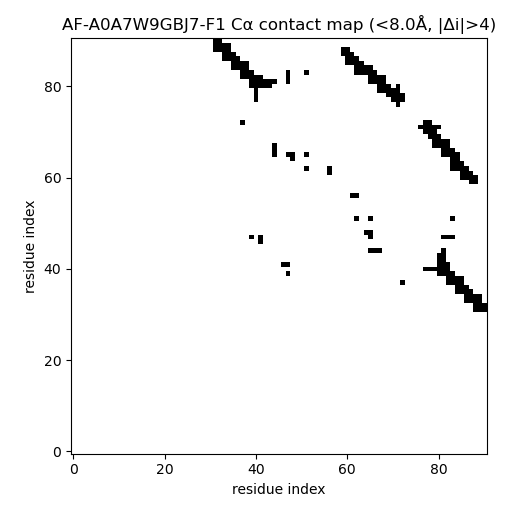3 TYR A O 1
ATOM 614 N N . PHE A 1 84 ? -3.405 -0.471 0.503 1.00 92.44 84 PHE A N 1
ATOM 615 C CA . PHE A 1 84 ? -2.198 -1.122 0.004 1.00 92.44 84 PHE A CA 1
ATOM 616 C C . PHE A 1 84 ? -1.358 -0.124 -0.785 1.00 92.44 84 PHE A C 1
ATOM 618 O O . PHE A 1 84 ? -1.863 0.840 -1.370 1.00 92.44 84 PHE A O 1
ATOM 625 N N . ARG A 1 85 ? -0.046 -0.343 -0.757 1.00 90.19 85 ARG A N 1
ATOM 626 C CA . ARG A 1 85 ? 0.923 0.420 -1.538 1.00 90.19 85 ARG A CA 1
ATOM 627 C C . ARG A 1 85 ? 1.116 -0.285 -2.870 1.00 90.19 85 ARG A C 1
ATOM 629 O O . ARG A 1 85 ? 1.432 -1.468 -2.854 1.00 90.19 85 ARG A O 1
ATOM 636 N N . TYR A 1 86 ? 1.031 0.431 -3.980 1.00 88.12 86 TYR A N 1
ATOM 637 C CA . TYR A 1 86 ? 1.432 -0.095 -5.280 1.00 88.12 86 TYR A CA 1
ATOM 638 C C . TYR A 1 86 ? 2.506 0.790 -5.909 1.00 88.12 86 TYR A C 1
ATOM 640 O O . TYR A 1 86 ? 2.518 2.015 -5.747 1.00 88.12 86 TYR A O 1
ATOM 648 N N . GLN A 1 87 ? 3.463 0.151 -6.567 1.00 87.00 87 GLN A N 1
ATOM 649 C CA . GLN A 1 87 ? 4.572 0.802 -7.251 1.00 87.00 87 GLN A CA 1
ATOM 650 C C . GLN A 1 87 ? 4.484 0.489 -8.738 1.00 87.00 87 GLN A C 1
ATOM 652 O O . GLN A 1 87 ? 4.326 -0.676 -9.060 1.00 87.00 87 GLN A O 1
ATOM 657 N N . TYR A 1 88 ? 4.595 1.490 -9.613 1.00 81.62 88 TYR A N 1
ATOM 658 C CA . TYR A 1 88 ? 4.487 1.331 -11.070 1.00 81.62 88 TYR A CA 1
ATOM 659 C C . TYR A 1 88 ? 5.575 2.121 -11.805 1.00 81.62 88 TYR A C 1
ATOM 661 O O . TYR A 1 88 ? 6.027 3.160 -11.309 1.00 81.62 88 TYR A O 1
ATOM 669 N N . SER A 1 89 ? 6.007 1.631 -12.970 1.00 80.62 89 SER A N 1
ATOM 670 C CA . SER A 1 89 ? 6.935 2.348 -13.859 1.00 80.62 89 SER A CA 1
ATOM 671 C C . SER A 1 89 ? 6.212 3.518 -14.537 1.00 80.62 89 SER A C 1
ATOM 673 O O . SER A 1 89 ? 5.039 3.397 -14.879 1.00 80.62 89 SER A O 1
ATOM 675 N N . ILE A 1 90 ? 6.889 4.652 -14.735 1.00 71.25 90 ILE A N 1
ATOM 676 C CA . ILE A 1 90 ? 6.344 5.815 -15.470 1.00 71.25 90 ILE A CA 1
ATOM 677 C C . ILE A 1 90 ? 7.075 6.113 -16.781 1.00 71.25 90 ILE A C 1
ATOM 679 O O . ILE A 1 90 ? 6.989 7.234 -17.279 1.00 71.25 90 ILE A O 1
ATOM 683 N N . ASP A 1 91 ? 7.821 5.134 -17.283 1.00 65.44 91 ASP A N 1
ATOM 684 C CA . ASP A 1 91 ? 8.524 5.215 -18.565 1.00 65.44 91 ASP A CA 1
ATOM 685 C C . ASP A 1 91 ? 7.562 5.121 -19.755 1.00 65.44 91 ASP A C 1
ATOM 687 O O . ASP A 1 91 ? 6.615 4.302 -19.690 1.00 65.44 91 ASP A O 1
#

Radius of gyration: 30.46 Å; Cα contacts (8 Å, |Δi|>4): 111; chains: 1; bounding box: 93×37×34 Å

Nearest PDB structures (foldseek):
  3hsg-assembly1_A  TM=3.648E-01  e=2.743E+00  Escherichia coli K-12
  1im6-assembly1_A  TM=3.744E-01  e=3.337E+00  Escherichia coli
  1kbr-assembly1_A  TM=3.686E-01  e=5.628E+00  Escherichia coli
  3kue-assembly1_A  TM=3.649E-01  e=5.272E+00  Escherichia coli K-12